Protein AF-G5SKS1-F1 (afdb_monomer_lite)

Sequence (54 aa):
MSTITLHFNNPTDANTLVIAPPAPVSTNEGNILGHSPRKLGIGMVEIKVVNVES

Organism: NCBI:txid913086

Structure (mmCIF, N/CA/C/O backbone):
data_AF-G5SKS1-F1
#
_entry.id   AF-G5SKS1-F1
#
loop_
_atom_site.group_PDB
_atom_site.id
_atom_site.type_symbol
_atom_site.label_atom_id
_atom_site.label_alt_id
_atom_site.label_comp_id
_atom_site.label_asym_id
_atom_site.label_entity_id
_atom_site.label_seq_id
_atom_site.pdbx_PDB_ins_code
_atom_site.Cartn_x
_atom_site.Cartn_y
_atom_site.Cartn_z
_atom_site.occupancy
_atom_site.B_iso_or_equiv
_atom_site.auth_seq_id
_atom_site.auth_comp_id
_atom_site.auth_asym_id
_atom_site.auth_atom_id
_atom_site.pdbx_PDB_model_num
ATOM 1 N N . MET A 1 1 ? 20.845 -2.126 5.867 1.00 66.00 1 MET A N 1
ATOM 2 C CA . MET A 1 1 ? 19.456 -2.425 6.271 1.00 66.00 1 MET A CA 1
ATOM 3 C C . MET A 1 1 ? 19.094 -1.434 7.360 1.00 66.00 1 MET A C 1
ATOM 5 O O . MET A 1 1 ? 19.893 -1.270 8.273 1.00 66.00 1 MET A O 1
ATOM 9 N N . SER A 1 2 ? 17.994 -0.705 7.210 1.00 77.88 2 SER A N 1
ATOM 10 C CA . SER A 1 2 ? 17.543 0.295 8.183 1.00 77.88 2 SER A CA 1
ATOM 11 C C . SER A 1 2 ? 16.194 -0.117 8.760 1.00 77.88 2 SER A C 1
ATOM 13 O O . SER A 1 2 ? 15.374 -0.71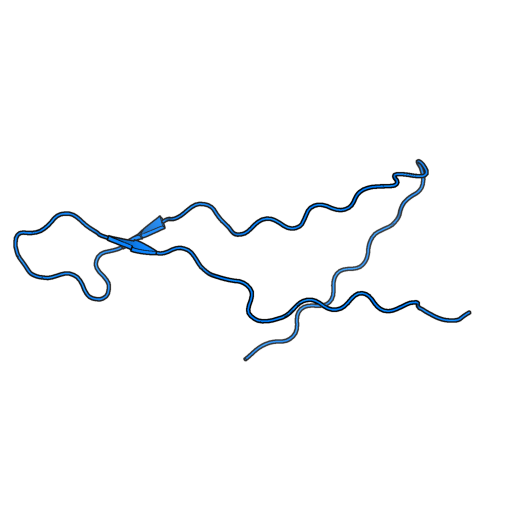0 8.062 1.00 77.88 2 SER A O 1
ATOM 15 N N . THR A 1 3 ? 15.974 0.212 10.030 1.00 82.62 3 THR A N 1
ATOM 16 C CA . THR A 1 3 ? 14.675 0.069 10.693 1.00 82.62 3 THR A CA 1
ATOM 17 C C . THR A 1 3 ? 13.965 1.418 10.669 1.00 82.62 3 THR A C 1
ATOM 19 O O . THR A 1 3 ? 14.574 2.434 11.002 1.00 82.62 3 THR A O 1
ATOM 22 N N . ILE A 1 4 ? 12.689 1.429 10.279 1.00 81.94 4 ILE A N 1
ATOM 23 C CA . ILE A 1 4 ? 11.823 2.614 10.309 1.00 81.94 4 ILE A CA 1
ATOM 24 C C . ILE A 1 4 ? 10.659 2.316 11.256 1.00 81.94 4 ILE A C 1
ATOM 26 O O . ILE A 1 4 ? 9.950 1.331 11.062 1.00 81.94 4 ILE A O 1
ATOM 30 N N . THR A 1 5 ? 10.456 3.174 12.257 1.00 83.19 5 THR A N 1
ATOM 31 C CA . THR A 1 5 ? 9.327 3.089 13.197 1.00 83.19 5 THR A CA 1
ATOM 32 C C . THR A 1 5 ? 8.328 4.200 12.886 1.00 83.19 5 THR A C 1
ATOM 34 O O . THR A 1 5 ? 8.707 5.368 12.820 1.00 83.19 5 THR A O 1
ATOM 37 N N . LEU A 1 6 ? 7.054 3.844 12.695 1.00 84.50 6 LEU A N 1
ATOM 38 C CA . LEU A 1 6 ? 5.957 4.784 12.442 1.00 84.50 6 LEU A CA 1
ATOM 39 C C . LEU A 1 6 ? 5.024 4.829 13.659 1.00 84.50 6 LEU A C 1
ATOM 41 O O . LEU A 1 6 ? 4.626 3.783 14.166 1.00 84.50 6 LEU A O 1
ATOM 45 N N . HIS A 1 7 ? 4.653 6.031 14.101 1.00 84.50 7 HIS A N 1
ATOM 46 C CA . HIS A 1 7 ? 3.685 6.253 15.177 1.00 84.50 7 HIS A CA 1
ATOM 47 C C . HIS A 1 7 ? 2.442 6.943 14.611 1.00 84.50 7 HIS A C 1
ATOM 49 O O . HIS A 1 7 ? 2.557 7.973 13.948 1.00 84.50 7 HIS A O 1
ATOM 55 N N . PHE A 1 8 ? 1.259 6.393 14.889 1.00 83.12 8 PHE A N 1
ATOM 56 C CA . PHE A 1 8 ? -0.022 6.924 14.421 1.00 83.12 8 PHE A CA 1
ATOM 57 C C . PHE A 1 8 ? -0.907 7.288 15.615 1.00 83.12 8 PHE A C 1
ATOM 59 O O . PHE A 1 8 ? -1.003 6.521 16.569 1.00 83.12 8 PHE A O 1
ATOM 66 N N . ASN A 1 9 ? -1.576 8.440 15.543 1.00 87.75 9 ASN A N 1
ATOM 67 C CA . ASN A 1 9 ? -2.692 8.776 16.425 1.00 87.75 9 ASN A CA 1
ATOM 68 C C . ASN A 1 9 ? -3.993 8.516 15.657 1.00 87.75 9 ASN A C 1
ATOM 70 O O . ASN A 1 9 ? -4.127 8.977 14.523 1.00 87.75 9 ASN A O 1
ATOM 74 N N . ASN A 1 10 ? -4.930 7.786 16.259 1.00 88.94 10 ASN A N 1
ATOM 75 C CA . ASN A 1 10 ? -6.191 7.394 15.633 1.00 88.94 10 ASN A CA 1
ATOM 76 C C . ASN A 1 10 ? -7.405 7.973 16.385 1.00 88.94 10 ASN A C 1
ATOM 78 O O . ASN A 1 10 ? -8.170 7.221 16.982 1.00 88.94 10 ASN A O 1
ATOM 82 N N . PRO A 1 11 ? -7.594 9.304 16.389 1.00 93.31 11 PRO A N 1
ATOM 83 C CA . PRO A 1 11 ? -8.656 9.943 17.168 1.00 93.31 11 PRO A CA 1
ATOM 84 C C . PRO A 1 11 ? -10.063 9.726 16.589 1.00 93.31 11 PRO A C 1
ATOM 86 O O . PRO A 1 11 ? -11.043 10.081 17.233 1.00 93.31 11 PRO A O 1
ATOM 89 N N . THR A 1 12 ? -10.170 9.205 15.363 1.00 93.50 12 THR A N 1
ATOM 90 C CA . THR A 1 12 ? -11.439 8.990 14.649 1.00 93.50 12 THR A CA 1
ATOM 91 C C . THR A 1 12 ? 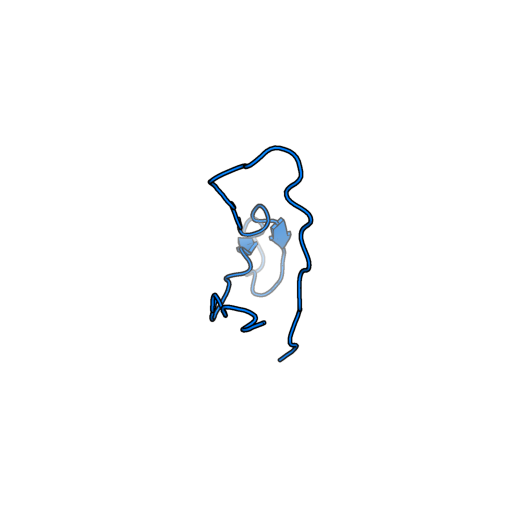-11.814 7.512 14.539 1.00 93.50 12 THR A C 1
ATOM 93 O O . THR A 1 12 ? -12.623 7.165 13.683 1.00 93.50 12 THR A O 1
ATOM 96 N N . ASP A 1 13 ? -11.180 6.639 15.326 1.00 90.56 13 ASP A N 1
ATOM 97 C CA . ASP A 1 13 ? -11.437 5.193 15.347 1.00 90.56 13 ASP A CA 1
ATOM 98 C C . ASP A 1 13 ? -11.369 4.519 13.961 1.00 90.56 13 ASP A C 1
ATOM 100 O O . ASP A 1 13 ? -12.159 3.637 13.620 1.00 90.56 13 ASP A O 1
ATOM 104 N N . ALA A 1 14 ? -10.398 4.915 13.130 1.00 91.81 14 ALA A N 1
ATOM 105 C CA . ALA A 1 14 ? -10.136 4.238 11.867 1.00 91.81 14 ALA A CA 1
ATOM 106 C C . ALA A 1 14 ? -9.732 2.776 12.114 1.00 91.81 14 ALA A C 1
ATOM 108 O O . ALA A 1 14 ? -8.952 2.466 13.013 1.00 91.81 14 ALA A O 1
ATOM 109 N N . ASN A 1 15 ? -10.224 1.870 11.277 1.00 91.00 15 ASN A N 1
ATOM 110 C CA . ASN A 1 15 ? -9.978 0.430 11.379 1.00 91.00 15 ASN A CA 1
ATOM 111 C C . ASN A 1 15 ? -8.970 -0.092 10.340 1.00 91.00 15 ASN A C 1
ATOM 113 O O . ASN A 1 15 ? -8.671 -1.284 10.321 1.00 91.00 15 ASN A O 1
ATOM 117 N N . THR A 1 16 ? -8.476 0.779 9.454 1.00 89.12 16 THR A N 1
ATOM 118 C CA . THR A 1 16 ? -7.663 0.390 8.294 1.00 89.12 16 THR A CA 1
ATOM 119 C C . THR A 1 16 ? -6.382 1.218 8.218 1.00 89.12 16 THR A C 1
ATOM 121 O O . THR A 1 16 ? -6.438 2.443 8.153 1.00 89.12 16 THR A O 1
ATOM 124 N N . LEU A 1 17 ? -5.230 0.541 8.154 1.00 86.19 17 LEU A N 1
ATOM 125 C CA . LEU A 1 17 ? -3.926 1.122 7.816 1.00 86.19 17 LEU A CA 1
ATOM 126 C C . LEU A 1 17 ? -3.453 0.540 6.477 1.00 86.19 17 LEU A C 1
ATOM 128 O O . LEU A 1 17 ? -3.355 -0.677 6.335 1.00 86.19 17 LEU A O 1
ATOM 132 N N . VAL A 1 18 ? -3.130 1.402 5.509 1.00 87.69 18 VAL A N 1
ATOM 133 C CA . VAL A 1 18 ? -2.599 0.995 4.198 1.00 87.69 18 VAL A CA 1
ATOM 134 C C . VAL A 1 18 ? -1.141 1.426 4.080 1.00 87.69 18 VAL A C 1
ATOM 136 O O . VAL A 1 18 ? -0.838 2.616 4.125 1.00 87.69 18 VAL A O 1
ATOM 139 N N . ILE A 1 19 ? -0.241 0.460 3.886 1.00 84.62 19 ILE A N 1
ATOM 140 C CA . ILE A 1 19 ? 1.168 0.698 3.549 1.00 84.62 19 ILE A CA 1
ATOM 141 C C . ILE A 1 19 ? 1.375 0.221 2.114 1.00 84.62 19 ILE A C 1
ATOM 143 O O . ILE A 1 19 ? 1.287 -0.973 1.834 1.00 84.62 19 ILE A O 1
ATOM 147 N N . ALA A 1 20 ? 1.622 1.161 1.203 1.00 82.69 20 ALA A N 1
ATOM 148 C CA . ALA A 1 20 ? 1.832 0.878 -0.211 1.00 82.69 20 ALA A CA 1
ATOM 149 C C . ALA A 1 20 ? 3.289 1.166 -0.605 1.00 82.69 20 ALA A C 1
ATOM 151 O O . ALA A 1 20 ? 3.857 2.159 -0.141 1.00 82.69 20 ALA A O 1
ATOM 152 N N . PRO A 1 21 ? 3.905 0.334 -1.463 1.00 76.94 21 PRO A N 1
ATOM 153 C CA . PRO A 1 21 ? 5.211 0.650 -2.021 1.00 76.94 21 PRO A CA 1
ATOM 154 C C . PRO A 1 21 ? 5.132 1.934 -2.865 1.00 76.94 21 PRO A C 1
ATOM 156 O O . PRO A 1 21 ? 4.068 2.254 -3.409 1.00 76.94 21 PRO A O 1
ATOM 159 N N . PRO A 1 22 ? 6.246 2.671 -3.011 1.00 80.50 22 PRO A N 1
ATOM 160 C CA . PRO A 1 22 ? 6.286 3.818 -3.905 1.00 80.50 22 PRO A CA 1
ATOM 161 C C . PRO A 1 22 ? 5.992 3.386 -5.344 1.00 80.50 22 PRO A C 1
ATOM 163 O O . PRO A 1 22 ? 6.269 2.252 -5.750 1.00 80.50 22 PRO A O 1
ATOM 166 N N . ALA A 1 23 ? 5.455 4.314 -6.136 1.00 83.38 23 ALA A N 1
ATOM 167 C CA . ALA A 1 23 ? 5.255 4.078 -7.557 1.00 83.38 23 ALA A CA 1
ATOM 168 C C . ALA A 1 23 ? 6.599 3.730 -8.233 1.00 83.38 23 ALA A C 1
ATOM 170 O O . ALA A 1 23 ? 7.622 4.327 -7.887 1.00 83.38 23 ALA A O 1
ATOM 171 N N . PRO A 1 24 ? 6.618 2.799 -9.204 1.00 83.56 24 PRO A N 1
ATOM 172 C CA . PRO A 1 24 ? 7.848 2.453 -9.900 1.00 83.56 24 PRO A CA 1
ATOM 173 C C . PRO A 1 24 ? 8.469 3.677 -10.581 1.00 83.56 24 PRO A C 1
ATOM 175 O O . PRO A 1 24 ? 7.791 4.381 -11.334 1.00 83.56 24 PRO A O 1
ATOM 178 N N . VAL A 1 25 ? 9.764 3.900 -10.357 1.00 81.00 25 VAL A N 1
ATOM 179 C CA . VAL A 1 25 ? 10.505 5.029 -10.936 1.00 81.00 25 VAL A CA 1
ATOM 180 C C . VAL A 1 25 ? 11.342 4.539 -12.113 1.00 81.00 25 VAL A C 1
ATOM 182 O O . VAL A 1 25 ? 11.986 3.489 -12.042 1.00 81.00 25 VAL A O 1
ATOM 185 N N . SER A 1 26 ? 11.319 5.293 -13.213 1.00 85.50 26 SER A N 1
ATOM 186 C CA . SER A 1 26 ? 12.173 5.026 -14.372 1.00 85.50 26 SER A CA 1
ATOM 187 C C . SER A 1 26 ? 13.642 5.231 -14.007 1.00 85.50 26 SER A C 1
ATOM 189 O O . SER A 1 26 ? 14.017 6.289 -13.508 1.00 85.50 26 SER A O 1
ATOM 191 N N . THR A 1 27 ? 14.480 4.244 -14.297 1.00 82.94 27 THR A N 1
ATOM 192 C CA . THR A 1 27 ? 15.916 4.272 -14.019 1.00 82.94 27 THR A CA 1
ATOM 193 C C . THR A 1 27 ? 16.716 3.611 -15.142 1.00 82.94 27 THR A C 1
ATOM 195 O O . THR A 1 27 ? 16.237 2.717 -15.846 1.00 82.94 27 THR A O 1
ATOM 198 N N . ASN A 1 28 ? 17.956 4.069 -15.309 1.00 82.50 28 ASN A N 1
ATOM 199 C CA . ASN A 1 28 ? 18.942 3.453 -16.196 1.00 82.50 28 ASN A CA 1
ATOM 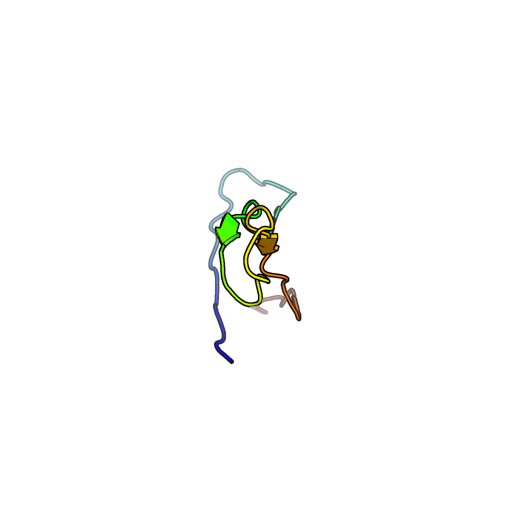200 C C . ASN A 1 28 ? 19.851 2.453 -15.464 1.00 82.50 28 ASN A C 1
ATOM 202 O O . ASN A 1 28 ? 20.728 1.857 -16.085 1.00 82.50 28 ASN A O 1
ATOM 206 N N . GLU A 1 29 ? 19.658 2.260 -14.159 1.00 82.38 29 GLU A N 1
ATOM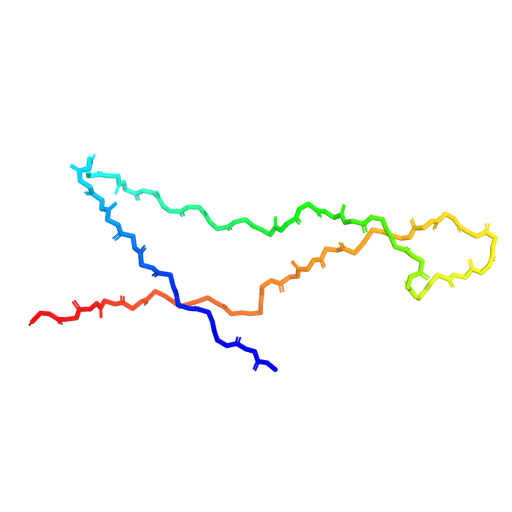 207 C CA . GLU A 1 29 ? 20.396 1.268 -13.382 1.00 82.38 29 GLU A CA 1
ATOM 208 C C . GLU A 1 29 ? 20.142 -0.144 -13.932 1.00 82.38 29 GLU A C 1
ATOM 210 O O . GLU A 1 29 ? 18.998 -0.563 -14.123 1.00 82.38 29 GLU A O 1
ATOM 215 N N . GLY A 1 30 ? 21.222 -0.862 -14.259 1.00 77.62 30 GLY A N 1
ATOM 216 C CA . GLY A 1 30 ? 21.148 -2.184 -14.892 1.00 77.62 30 GLY A CA 1
ATOM 217 C C . GLY A 1 30 ? 20.553 -2.186 -16.309 1.00 77.62 30 GLY A C 1
ATOM 218 O O . GLY A 1 30 ? 20.157 -3.246 -16.803 1.00 77.62 30 GLY A O 1
ATOM 219 N N . ASN A 1 31 ? 20.444 -1.026 -16.968 1.00 83.62 31 ASN A N 1
ATOM 220 C CA . ASN A 1 31 ? 19.944 -0.952 -18.336 1.00 83.62 31 ASN A CA 1
ATOM 221 C C . ASN A 1 31 ? 21.034 -1.309 -19.361 1.00 83.62 31 ASN A C 1
ATOM 223 O O . ASN A 1 31 ? 22.219 -1.058 -19.152 1.00 83.62 31 ASN A O 1
ATOM 227 N N . ILE A 1 32 ? 20.615 -1.881 -20.490 1.00 79.94 32 ILE A N 1
ATOM 228 C CA . ILE A 1 32 ? 21.491 -2.178 -21.627 1.00 79.94 32 ILE A CA 1
ATOM 229 C C . ILE A 1 32 ? 21.353 -1.033 -22.631 1.00 79.94 32 ILE A C 1
ATOM 231 O O . ILE A 1 32 ? 20.248 -0.547 -22.885 1.00 79.94 32 ILE A O 1
ATOM 235 N N . LEU A 1 33 ? 22.475 -0.595 -23.204 1.00 82.44 33 LEU A N 1
ATOM 236 C CA . LEU A 1 33 ? 22.496 0.458 -24.220 1.00 82.44 33 LEU A CA 1
ATOM 237 C C . LEU A 1 33 ? 21.524 0.142 -25.370 1.00 82.44 33 LEU A C 1
ATOM 239 O O . LEU A 1 33 ? 21.494 -0.975 -25.879 1.00 82.44 33 LEU A O 1
ATOM 243 N N . GLY A 1 34 ? 20.737 1.142 -25.772 1.00 85.94 34 GLY A N 1
ATOM 244 C CA . GLY A 1 34 ? 19.742 1.018 -26.843 1.00 85.94 34 GLY A CA 1
ATOM 245 C C . GLY A 1 34 ? 18.337 0.599 -26.393 1.00 85.94 34 GLY A C 1
ATOM 246 O O . GLY A 1 34 ? 17.430 0.590 -27.220 1.00 85.94 34 GLY A O 1
ATOM 247 N N . HIS A 1 35 ? 18.122 0.310 -25.105 1.00 83.06 35 HIS A N 1
ATOM 248 C CA . HIS A 1 35 ? 16.802 -0.025 -24.560 1.00 83.06 35 HIS A CA 1
ATOM 249 C C . HIS A 1 35 ? 16.216 1.086 -23.682 1.00 83.06 35 HIS A C 1
ATOM 251 O O . HIS A 1 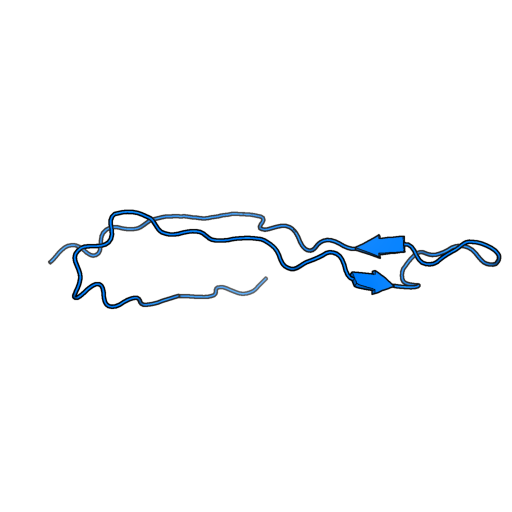35 ? 16.937 1.853 -23.041 1.00 83.06 35 HIS A O 1
ATOM 257 N N . SER A 1 36 ? 14.881 1.158 -23.634 1.00 84.50 36 SER A N 1
ATOM 258 C CA . SER A 1 36 ? 14.162 2.085 -22.756 1.00 84.50 36 SER A CA 1
ATOM 259 C C . SER A 1 36 ? 14.497 1.841 -21.274 1.00 84.50 36 SER A C 1
ATOM 261 O O . SER A 1 36 ? 14.689 0.686 -20.887 1.00 84.50 36 SER A O 1
ATOM 263 N N . PRO A 1 37 ? 14.523 2.896 -20.433 1.00 81.56 37 PRO A N 1
ATOM 264 C CA . PRO A 1 37 ? 14.769 2.771 -18.996 1.00 81.56 37 PRO A CA 1
ATOM 265 C C . PRO A 1 37 ? 13.832 1.756 -18.328 1.00 81.56 37 PRO A C 1
ATOM 267 O O . PRO A 1 37 ? 12.635 1.702 -18.630 1.00 81.56 37 PRO A O 1
ATOM 270 N N . ARG A 1 38 ? 14.362 0.969 -17.387 1.00 80.19 38 ARG A N 1
ATOM 271 C CA . ARG A 1 38 ? 13.567 0.019 -16.598 1.00 80.19 38 ARG A CA 1
ATOM 272 C C . ARG A 1 38 ? 12.830 0.762 -15.489 1.00 80.19 38 ARG A C 1
ATOM 274 O O . ARG A 1 38 ? 13.270 1.815 -15.038 1.00 80.19 38 ARG A O 1
ATOM 281 N N . LYS A 1 39 ? 11.709 0.211 -15.023 1.00 78.75 39 LYS A N 1
ATOM 282 C CA . LYS A 1 39 ? 11.024 0.719 -13.829 1.00 78.75 39 LYS A CA 1
ATOM 283 C C . LYS A 1 39 ? 11.446 -0.111 -12.624 1.00 78.75 39 LYS A C 1
ATOM 285 O O . LYS A 1 39 ? 11.144 -1.302 -12.588 1.00 78.75 39 LYS A O 1
ATOM 290 N N . LEU A 1 40 ? 12.126 0.499 -11.657 1.00 72.50 40 LEU A N 1
ATOM 291 C CA . LEU A 1 40 ? 12.408 -0.152 -10.378 1.00 72.50 40 LEU A CA 1
ATOM 292 C C . LEU A 1 40 ? 11.272 0.149 -9.402 1.00 72.50 40 LEU A C 1
ATOM 294 O O . LEU A 1 40 ? 10.934 1.307 -9.157 1.00 72.50 40 LEU A O 1
ATOM 298 N N . GLY A 1 41 ? 10.677 -0.913 -8.864 1.00 67.25 41 GLY A N 1
ATOM 299 C CA . GLY A 1 41 ? 9.835 -0.847 -7.677 1.00 67.25 41 GLY A CA 1
ATOM 300 C C . GLY A 1 41 ? 10.667 -1.248 -6.465 1.00 67.25 41 GLY A C 1
ATOM 301 O O . GLY A 1 41 ? 11.365 -2.260 -6.507 1.00 67.25 41 GLY A O 1
ATOM 302 N N . ILE A 1 42 ? 10.608 -0.459 -5.396 1.00 71.81 42 ILE A N 1
ATOM 303 C CA . ILE A 1 42 ? 11.258 -0.801 -4.130 1.00 71.81 42 ILE A CA 1
ATOM 304 C C . ILE A 1 42 ? 10.270 -1.666 -3.340 1.00 71.81 42 ILE A C 1
ATOM 306 O O . ILE A 1 42 ? 9.159 -1.224 -3.049 1.00 71.81 42 ILE A O 1
ATOM 310 N N . GLY A 1 43 ? 10.644 -2.913 -3.055 1.00 70.19 43 GLY A N 1
ATOM 311 C CA . GLY A 1 43 ? 9.818 -3.858 -2.302 1.00 70.19 43 GLY A CA 1
ATOM 312 C C . GLY A 1 43 ? 10.098 -3.798 -0.801 1.00 70.19 43 GLY A C 1
ATOM 313 O O . GLY A 1 43 ? 11.245 -3.650 -0.384 1.00 70.19 43 GLY A O 1
ATOM 314 N N . MET A 1 44 ? 9.054 -3.938 0.016 1.00 74.94 44 MET A N 1
ATOM 315 C CA . MET A 1 44 ? 9.192 -4.138 1.460 1.00 74.94 44 MET A CA 1
ATOM 316 C C . MET A 1 44 ? 9.562 -5.601 1.729 1.00 74.94 44 MET A C 1
ATOM 318 O O . MET A 1 44 ? 8.885 -6.500 1.237 1.00 74.94 44 MET A O 1
ATOM 322 N N . VAL A 1 45 ? 10.641 -5.837 2.479 1.00 75.81 45 VAL A N 1
ATOM 323 C CA . VAL A 1 45 ? 11.131 -7.197 2.783 1.00 75.81 45 VAL A CA 1
ATOM 324 C C . VAL A 1 45 ? 10.331 -7.822 3.932 1.00 75.81 45 VAL A C 1
ATOM 326 O O . VAL A 1 45 ? 9.980 -8.995 3.867 1.00 75.81 45 VAL A O 1
ATOM 329 N N . GLU A 1 46 ? 10.002 -7.038 4.961 1.00 79.50 46 GLU A N 1
ATOM 330 C CA . GLU A 1 46 ? 9.291 -7.504 6.155 1.00 79.50 46 GLU A CA 1
ATOM 331 C C . GLU A 1 46 ? 8.396 -6.393 6.726 1.00 79.50 46 GLU A C 1
ATOM 333 O O . GLU A 1 46 ? 8.761 -5.216 6.693 1.00 79.50 46 GLU A O 1
ATOM 338 N N . ILE A 1 47 ? 7.237 -6.777 7.270 1.00 80.88 47 ILE A N 1
ATOM 339 C CA . ILE A 1 47 ? 6.364 -5.923 8.080 1.00 80.88 47 ILE A CA 1
ATOM 340 C C . ILE A 1 47 ? 5.893 -6.692 9.317 1.00 80.88 47 ILE A C 1
ATOM 342 O O . ILE A 1 47 ? 5.451 -7.836 9.210 1.00 80.88 47 ILE A O 1
ATOM 346 N N . LYS A 1 48 ? 5.952 -6.052 10.491 1.00 81.38 48 LYS A N 1
ATOM 347 C CA . LYS A 1 48 ? 5.460 -6.605 11.758 1.00 81.38 48 LYS A CA 1
ATOM 348 C C . LYS A 1 48 ? 4.556 -5.596 12.456 1.00 81.38 48 LYS A C 1
ATOM 350 O O . LYS A 1 48 ? 4.952 -4.454 12.669 1.00 81.38 48 LYS A O 1
ATOM 355 N N . VAL A 1 49 ? 3.369 -6.043 12.856 1.00 80.12 49 VAL A N 1
ATOM 356 C CA . VAL A 1 49 ? 2.499 -5.297 13.772 1.00 80.12 49 VAL A CA 1
ATOM 357 C C . VAL A 1 49 ? 2.831 -5.749 15.191 1.00 80.12 49 VAL A C 1
ATOM 359 O O . VAL A 1 49 ? 2.829 -6.947 15.474 1.00 80.12 49 VAL A O 1
ATOM 362 N N . VAL A 1 50 ? 3.161 -4.805 16.070 1.00 81.25 50 VAL A N 1
ATOM 363 C CA . VAL A 1 50 ? 3.395 -5.068 17.494 1.00 81.25 50 VAL A CA 1
ATOM 364 C C . VAL A 1 50 ? 2.319 -4.363 18.305 1.00 81.25 50 VAL A C 1
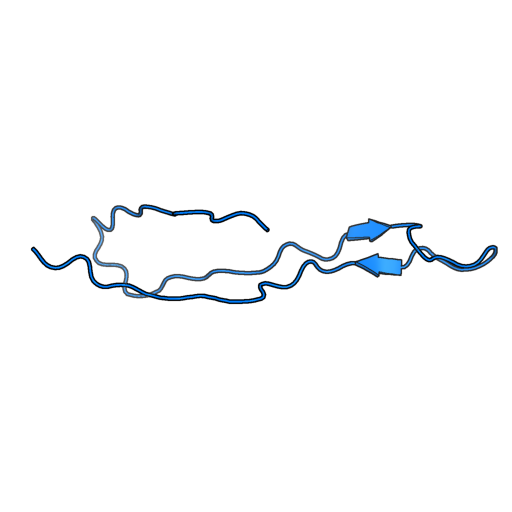ATOM 366 O O . VAL A 1 50 ? 2.073 -3.176 18.097 1.00 81.25 50 VAL A O 1
ATOM 369 N N . ASN A 1 51 ? 1.679 -5.086 19.223 1.00 77.62 51 ASN A N 1
ATOM 370 C CA . ASN A 1 51 ? 0.903 -4.428 20.264 1.00 77.62 51 ASN A CA 1
ATOM 371 C C . ASN A 1 51 ? 1.884 -3.746 21.212 1.00 77.62 51 ASN A C 1
ATOM 373 O O . ASN A 1 51 ? 2.833 -4.372 21.685 1.00 77.62 51 ASN A O 1
ATOM 377 N N . VAL A 1 52 ? 1.649 -2.469 21.489 1.00 73.31 52 VAL A N 1
ATOM 378 C CA . VAL A 1 52 ? 2.276 -1.816 22.634 1.00 73.31 52 VAL A CA 1
ATOM 379 C C . VAL A 1 52 ? 1.435 -2.232 23.836 1.00 73.31 52 VAL A C 1
ATOM 381 O O . VAL A 1 52 ? 0.326 -1.730 24.007 1.00 73.31 52 VAL A O 1
ATOM 384 N N . GLU A 1 53 ? 1.892 -3.231 24.593 1.00 61.88 53 GLU A N 1
ATOM 385 C CA . GLU A 1 53 ? 1.255 -3.552 25.874 1.00 61.88 53 GLU A CA 1
ATOM 386 C C . GLU A 1 53 ? 1.341 -2.328 26.797 1.00 61.88 53 GLU A C 1
ATOM 388 O O . GLU A 1 53 ? 2.357 -1.628 26.815 1.00 61.88 53 GLU A O 1
ATOM 393 N N . SER A 1 54 ? 0.229 -2.039 27.478 1.00 58.03 54 SER A N 1
ATOM 394 C CA . SER A 1 54 ? 0.097 -0.955 28.461 1.00 58.03 54 SER A CA 1
ATOM 395 C C . SER A 1 54 ? 0.441 -1.444 29.858 1.00 58.03 54 SER A C 1
ATOM 397 O O . SER A 1 54 ? 0.072 -2.599 30.166 1.00 58.03 54 SER A O 1
#

pLDDT: mean 80.99, std 7.16, range [58.03, 93.5]

InterPro domains:
  IPR054288 Domain of unknown function DUF7024 [PF22895] (2-50)

Radius of gyration: 17.76 Å; chains: 1; bounding box: 34×17×55 Å

Foldseek 3Di:
DDDDDDDDDDPPPDPDDDDDWDDFDFDCVVPDPPDGTDTDTDDDPDDDDDDPDD

Secondary structure (DSSP, 8-state):
----------TT--------PPPPEEE-TTPPTTSPPEEEPPPP----------